Protein AF-A0A846Q3Y4-F1 (afdb_monomer_lite)

Sequence (58 aa):
MIVAHPDETVHEALDRLYERDIGRLPVVDREDPNRLIGIISRSDIIRAFEIGKERPVE

pLDDT: mean 92.52, std 7.18, range [64.62, 98.12]

Foldseek 3Di:
DDAAEPPDDPVVVVVVCVVVVHFKHFYAYPVDRVHTPGMDGPVNSVVVVVVVVPDDDD

Radius of gyration: 12.62 Å; chains: 1; bounding box: 30×31×30 Å

Secondary structure (DSSP, 8-state):
---B-TTS-HHHHHHHHHHTT-SEEEEE-SS-TT-EEEEEEHHHHHHHHHHHHHS---

Structure (mmCIF, N/CA/C/O backbone):
data_AF-A0A846Q3Y4-F1
#
_entry.id   AF-A0A846Q3Y4-F1
#
loop_
_atom_site.group_PDB
_atom_site.id
_atom_site.type_symbol
_atom_site.label_atom_id
_atom_site.label_alt_id
_atom_site.label_comp_id
_atom_site.label_asym_id
_atom_site.label_entity_id
_atom_site.label_seq_id
_atom_site.pdbx_PDB_ins_code
_atom_site.Cartn_x
_atom_site.Cartn_y
_atom_site.Cartn_z
_atom_site.occupancy
_atom_site.B_iso_or_equiv
_atom_site.auth_seq_id
_atom_site.auth_comp_id
_atom_site.auth_asym_id
_atom_site.auth_atom_id
_atom_site.pdbx_PDB_model_num
ATOM 1 N N . MET A 1 1 ? -8.138 8.917 7.576 1.00 72.69 1 MET A N 1
ATOM 2 C CA . MET A 1 1 ? -7.011 7.961 7.589 1.00 72.69 1 MET A CA 1
ATOM 3 C C . MET A 1 1 ? -7.188 7.047 6.393 1.00 72.69 1 MET A C 1
ATOM 5 O O . MET A 1 1 ? -8.310 6.611 6.184 1.00 72.69 1 MET A O 1
ATOM 9 N N . ILE A 1 2 ? -6.148 6.833 5.588 1.00 91.88 2 ILE A N 1
ATOM 10 C CA . ILE A 1 2 ? -6.203 5.919 4.440 1.00 91.88 2 ILE A CA 1
ATOM 11 C C . ILE A 1 2 ? -5.357 4.686 4.745 1.00 91.88 2 ILE A C 1
ATOM 13 O O . ILE A 1 2 ? -4.319 4.799 5.397 1.00 91.88 2 ILE A O 1
ATOM 17 N N . VAL A 1 3 ? -5.843 3.525 4.325 1.00 95.88 3 VAL A N 1
ATOM 18 C CA . VAL A 1 3 ? -5.245 2.211 4.582 1.00 95.88 3 VAL A CA 1
ATOM 19 C C . VAL A 1 3 ? -5.087 1.477 3.256 1.00 95.88 3 VAL A C 1
ATOM 21 O O . VAL A 1 3 ? -5.766 1.811 2.285 1.00 95.88 3 VAL A O 1
ATOM 24 N N . ALA A 1 4 ? -4.202 0.495 3.219 1.00 96.56 4 ALA A N 1
ATOM 25 C CA . ALA A 1 4 ? -4.131 -0.509 2.171 1.00 96.56 4 ALA A CA 1
ATOM 26 C C . ALA A 1 4 ? -4.613 -1.864 2.703 1.00 96.56 4 ALA A C 1
ATOM 28 O O . ALA A 1 4 ? -4.729 -2.057 3.917 1.00 96.56 4 ALA A O 1
ATOM 29 N N . HIS A 1 5 ? -4.847 -2.802 1.799 1.00 97.25 5 HIS A N 1
ATOM 30 C CA . HIS A 1 5 ? -5.222 -4.174 2.110 1.00 97.25 5 HIS A CA 1
ATOM 31 C C . HIS A 1 5 ? -4.229 -5.157 1.477 1.00 97.25 5 HIS A C 1
ATOM 33 O O . HIS A 1 5 ? -3.594 -4.820 0.478 1.00 97.25 5 HIS A O 1
ATOM 39 N N . PRO A 1 6 ? -4.033 -6.352 2.065 1.00 96.12 6 PRO A N 1
ATOM 40 C CA . PRO A 1 6 ? -2.999 -7.291 1.620 1.00 96.12 6 PRO A CA 1
ATOM 41 C C . PRO A 1 6 ? -3.250 -7.881 0.225 1.00 96.12 6 PRO A C 1
ATOM 43 O O . PRO A 1 6 ? -2.327 -8.419 -0.379 1.00 96.12 6 PRO A O 1
ATOM 46 N N . ASP A 1 7 ? -4.486 -7.806 -0.264 1.00 95.50 7 ASP A N 1
ATOM 47 C CA . ASP A 1 7 ? -4.922 -8.261 -1.584 1.00 95.50 7 ASP A CA 1
ATOM 48 C C . ASP A 1 7 ? -4.810 -7.181 -2.673 1.00 95.50 7 ASP A C 1
ATOM 50 O O . ASP A 1 7 ? -4.931 -7.492 -3.856 1.00 95.50 7 ASP A O 1
ATOM 54 N N . GLU A 1 8 ? -4.567 -5.924 -2.293 1.00 95.31 8 GLU A N 1
ATOM 55 C CA . GLU A 1 8 ? -4.362 -4.836 -3.248 1.00 95.31 8 GLU A CA 1
ATOM 56 C C . GLU A 1 8 ? -2.990 -4.939 -3.916 1.00 95.31 8 GLU A C 1
ATOM 58 O O . GLU A 1 8 ? -1.978 -5.330 -3.324 1.00 95.31 8 GLU A O 1
ATOM 63 N N . THR A 1 9 ? -2.938 -4.515 -5.171 1.00 95.19 9 THR A N 1
ATOM 64 C CA . THR A 1 9 ? -1.689 -4.418 -5.909 1.00 95.19 9 THR A CA 1
ATOM 65 C C . THR A 1 9 ? -0.816 -3.290 -5.363 1.00 95.19 9 THR A C 1
ATOM 67 O O . THR A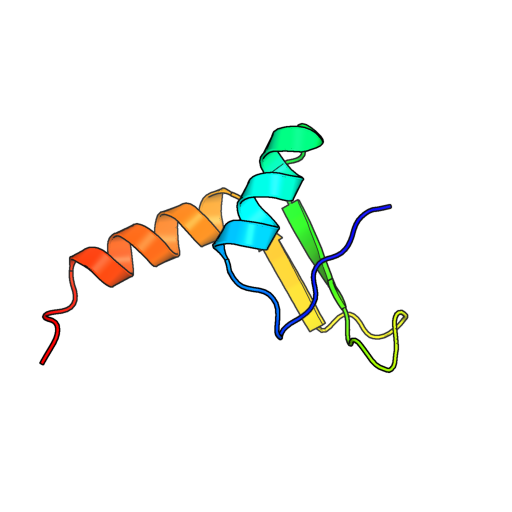 1 9 ? -1.274 -2.258 -4.863 1.00 95.19 9 THR A O 1
ATOM 70 N N . VAL A 1 10 ? 0.495 -3.442 -5.546 1.00 93.88 10 VAL A N 1
ATOM 71 C CA . VAL A 1 10 ? 1.466 -2.388 -5.223 1.00 93.88 10 VAL A CA 1
ATOM 72 C C . VAL A 1 10 ? 1.179 -1.094 -6.000 1.00 93.88 10 VAL A C 1
ATOM 74 O O . VAL A 1 10 ? 1.424 -0.007 -5.481 1.00 93.88 10 VAL A O 1
ATOM 77 N N . HIS A 1 11 ? 0.633 -1.197 -7.216 1.00 93.88 11 HIS A N 1
ATOM 78 C CA . HIS A 1 11 ? 0.267 -0.043 -8.037 1.00 93.88 11 HIS A CA 1
ATOM 79 C C . HIS A 1 11 ? -0.869 0.773 -7.404 1.00 93.88 11 HIS A C 1
ATOM 81 O O . HIS A 1 11 ? -0.711 1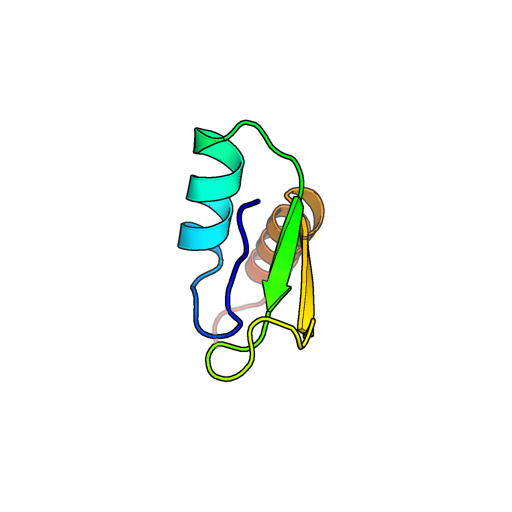.974 -7.214 1.00 93.88 11 HIS A O 1
ATOM 87 N N . GLU A 1 12 ? -1.945 0.122 -6.953 1.00 95.69 12 GLU A N 1
ATOM 88 C CA . GLU A 1 12 ? -3.062 0.790 -6.262 1.00 95.69 12 GLU A CA 1
ATOM 89 C C . GLU A 1 12 ? -2.622 1.452 -4.944 1.00 95.69 12 GLU A C 1
ATOM 91 O O . GLU A 1 12 ? -3.109 2.519 -4.553 1.00 95.69 12 GLU A O 1
ATOM 96 N N . ALA A 1 13 ? -1.678 0.839 -4.224 1.00 95.06 13 ALA A N 1
ATOM 97 C CA . ALA A 1 13 ? -1.066 1.465 -3.055 1.00 95.06 13 ALA A CA 1
ATOM 98 C C . ALA A 1 13 ? -0.240 2.707 -3.435 1.00 95.06 13 ALA A C 1
ATOM 100 O O . ALA A 1 13 ? -0.333 3.729 -2.752 1.00 95.06 13 ALA A O 1
ATOM 101 N N . LEU A 1 14 ? 0.536 2.641 -4.522 1.00 94.25 14 LEU A N 1
ATOM 102 C CA . LEU A 1 14 ? 1.358 3.749 -5.007 1.00 94.25 14 LEU A CA 1
ATOM 103 C C . LEU A 1 14 ? 0.518 4.945 -5.468 1.00 94.25 14 LEU A C 1
ATOM 105 O O . LEU A 1 14 ? 0.835 6.076 -5.094 1.00 94.25 14 LEU A O 1
ATOM 109 N N . ASP A 1 15 ? -0.564 4.703 -6.204 1.00 94.88 15 ASP A N 1
ATOM 110 C CA . ASP A 1 15 ? -1.459 5.760 -6.682 1.00 94.88 15 ASP A CA 1
ATOM 111 C C . ASP A 1 15 ? -2.057 6.537 -5.507 1.00 94.88 15 ASP A C 1
ATOM 113 O O . ASP A 1 15 ? -1.995 7.765 -5.468 1.00 94.88 15 ASP A O 1
ATOM 117 N N . ARG A 1 16 ? -2.515 5.843 -4.459 1.00 94.75 16 ARG A N 1
ATOM 118 C CA . ARG A 1 16 ? -3.035 6.505 -3.250 1.00 94.75 16 ARG A CA 1
ATOM 119 C C . ARG A 1 16 ? -1.965 7.272 -2.475 1.00 94.75 16 ARG A C 1
ATOM 121 O O . ARG A 1 16 ? -2.264 8.341 -1.941 1.00 94.75 16 ARG A O 1
ATOM 128 N N . LEU A 1 17 ? -0.734 6.753 -2.392 1.00 94.31 17 LEU A N 1
ATOM 129 C CA . LEU A 1 17 ? 0.397 7.483 -1.798 1.00 94.31 17 LEU A CA 1
ATOM 130 C C . LEU A 1 17 ? 0.654 8.801 -2.551 1.00 94.31 17 LEU A C 1
ATOM 132 O O . LEU A 1 17 ? 0.948 9.815 -1.916 1.00 94.31 17 LEU A O 1
ATOM 136 N N . TYR A 1 18 ? 0.533 8.787 -3.882 1.00 94.00 18 TYR A N 1
ATOM 137 C CA . TYR A 1 18 ? 0.726 9.952 -4.745 1.00 94.00 18 TYR A CA 1
ATOM 138 C C . TYR A 1 18 ? -0.431 10.955 -4.644 1.00 94.00 18 TYR A C 1
ATOM 140 O O . TYR A 1 18 ? -0.210 12.114 -4.306 1.00 94.00 18 TYR A O 1
ATOM 148 N N . GLU A 1 19 ? -1.672 10.508 -4.847 1.00 95.44 19 GLU A N 1
ATOM 149 C CA . GLU A 1 19 ? -2.876 11.354 -4.830 1.00 95.44 19 GLU A CA 1
ATOM 150 C C . GLU A 1 19 ? -3.109 12.082 -3.503 1.00 95.44 19 GLU A C 1
ATOM 152 O O . GLU A 1 19 ? -3.831 13.081 -3.443 1.00 95.44 19 GLU A O 1
ATOM 157 N N . ARG A 1 20 ? -2.577 11.536 -2.409 1.00 94.19 20 ARG A N 1
ATOM 158 C CA . ARG A 1 20 ? -2.757 12.071 -1.056 1.00 94.19 20 ARG A CA 1
ATOM 159 C C . ARG A 1 20 ? -1.496 12.726 -0.505 1.00 94.19 20 ARG A C 1
ATOM 161 O O . ARG A 1 20 ? -1.534 13.187 0.629 1.00 94.19 20 ARG A O 1
ATOM 168 N N . ASP A 1 21 ? -0.422 12.764 -1.295 1.00 94.75 21 ASP A N 1
ATOM 169 C CA . ASP A 1 21 ? 0.904 13.258 -0.920 1.00 94.75 21 ASP A CA 1
ATOM 170 C C . ASP A 1 21 ? 1.389 12.729 0.443 1.00 94.75 21 ASP A C 1
ATOM 172 O O . ASP A 1 21 ? 1.823 13.462 1.332 1.00 94.75 21 ASP A O 1
ATOM 176 N N . ILE A 1 22 ? 1.305 11.409 0.631 1.00 94.56 22 ILE A N 1
ATOM 177 C CA . ILE A 1 22 ? 1.772 10.754 1.855 1.00 94.56 22 ILE A CA 1
ATOM 178 C C . ILE A 1 22 ? 2.831 9.693 1.567 1.00 94.56 22 ILE A C 1
ATOM 180 O O . ILE A 1 22 ? 2.872 9.071 0.510 1.00 94.56 22 ILE A O 1
ATOM 184 N N . GLY A 1 23 ? 3.724 9.478 2.534 1.00 95.00 23 GLY A N 1
ATOM 185 C CA . GLY A 1 23 ? 4.877 8.591 2.358 1.00 95.00 23 GLY A CA 1
ATOM 186 C C . GLY A 1 23 ? 4.651 7.120 2.699 1.00 95.00 23 GLY A C 1
ATOM 187 O O . GLY A 1 23 ? 5.500 6.298 2.352 1.00 95.00 23 GLY A O 1
ATOM 188 N N . ARG A 1 24 ? 3.565 6.788 3.408 1.00 96.44 24 ARG A N 1
ATOM 189 C CA . ARG A 1 24 ? 3.308 5.440 3.932 1.00 96.44 24 ARG A CA 1
ATOM 190 C C . ARG A 1 24 ? 1.820 5.155 4.116 1.00 96.44 24 ARG A C 1
ATOM 192 O O . ARG A 1 24 ? 1.063 6.068 4.438 1.00 96.44 24 ARG A O 1
ATOM 199 N N . LEU A 1 25 ? 1.447 3.887 3.987 1.00 96.56 25 LEU A N 1
ATOM 200 C CA . LEU A 1 25 ? 0.111 3.357 4.231 1.00 96.56 25 LEU A CA 1
ATOM 201 C C . LEU A 1 25 ? 0.186 2.202 5.239 1.00 96.56 25 LEU A C 1
ATOM 203 O O . LEU A 1 25 ? 0.985 1.285 5.040 1.00 96.56 25 LEU A O 1
ATOM 207 N N . PRO A 1 26 ? -0.628 2.205 6.307 1.00 97.12 26 PRO A N 1
ATOM 208 C CA . PRO A 1 26 ? -0.878 0.989 7.070 1.00 97.12 26 PRO A CA 1
ATOM 209 C C . PRO A 1 26 ? -1.647 -0.014 6.202 1.00 97.12 26 PRO A C 1
ATOM 211 O O . PRO A 1 26 ? -2.601 0.357 5.521 1.00 97.12 26 PRO A O 1
ATOM 214 N N . VAL A 1 27 ? -1.232 -1.276 6.241 1.00 97.75 27 VAL A N 1
ATOM 215 C CA . VAL A 1 27 ? -1.923 -2.402 5.608 1.00 97.75 27 VAL A CA 1
ATOM 216 C C . VAL A 1 27 ? -2.750 -3.093 6.683 1.00 97.75 27 VAL A C 1
ATOM 218 O O . VAL A 1 27 ? -2.183 -3.571 7.667 1.00 97.75 27 VAL A O 1
ATOM 221 N N . VAL A 1 28 ? -4.068 -3.135 6.522 1.00 98.12 28 VAL A N 1
ATOM 222 C CA . VAL A 1 28 ? -4.995 -3.753 7.483 1.00 98.12 28 VAL A CA 1
ATOM 223 C C . VAL A 1 28 ? -5.746 -4.910 6.845 1.00 98.12 28 VAL A C 1
ATOM 225 O O . VAL A 1 28 ? -5.911 -4.960 5.623 1.00 98.12 28 VAL A O 1
ATOM 228 N N . ASP A 1 29 ? -6.196 -5.838 7.681 1.00 97.81 29 ASP A N 1
ATOM 229 C CA . ASP A 1 29 ? -7.043 -6.944 7.251 1.00 97.81 29 ASP A CA 1
ATOM 230 C C . ASP A 1 29 ? -8.348 -6.405 6.634 1.00 97.81 29 ASP A C 1
ATOM 232 O O . ASP A 1 29 ? -8.868 -5.361 7.042 1.00 97.81 29 ASP A O 1
ATOM 236 N N . ARG A 1 30 ? -8.855 -7.091 5.605 1.00 95.44 30 ARG A N 1
ATOM 237 C CA . ARG A 1 30 ? -10.095 -6.701 4.924 1.00 95.44 30 ARG A CA 1
ATOM 238 C C . ARG A 1 30 ? -11.314 -6.991 5.795 1.00 95.44 30 ARG A C 1
ATOM 240 O O . ARG A 1 30 ? -12.270 -6.220 5.777 1.00 95.44 30 ARG A O 1
ATOM 247 N N . GLU A 1 31 ? -11.274 -8.099 6.532 1.00 97.00 31 GLU A N 1
ATOM 248 C CA . GLU A 1 31 ? -12.372 -8.575 7.373 1.00 97.00 31 GLU A CA 1
ATOM 249 C C . GLU A 1 31 ? -12.328 -7.946 8.772 1.00 97.00 31 GLU A C 1
ATOM 251 O O . GLU A 1 31 ? -13.375 -7.751 9.389 1.00 97.00 31 GLU A O 1
ATOM 256 N N . ASP A 1 32 ? -11.138 -7.561 9.249 1.00 96.56 32 ASP A N 1
ATOM 257 C CA . ASP A 1 32 ? -10.949 -6.849 10.519 1.00 96.56 32 ASP A CA 1
ATOM 258 C C . ASP A 1 32 ? -10.072 -5.587 10.364 1.00 96.56 32 ASP A C 1
ATOM 260 O O . ASP A 1 32 ? -8.847 -5.646 10.501 1.00 96.56 32 ASP A O 1
ATOM 264 N N . PRO A 1 33 ? -10.676 -4.399 10.165 1.00 93.06 33 PRO A N 1
ATOM 265 C CA . PRO A 1 33 ? -9.937 -3.144 10.010 1.00 93.06 33 PRO A CA 1
ATOM 266 C C . PRO A 1 33 ? -9.085 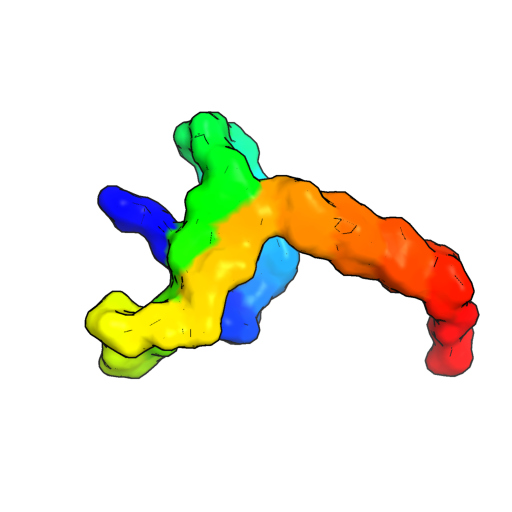-2.731 11.222 1.00 93.06 33 PRO A C 1
ATOM 268 O O . PRO A 1 33 ? -8.222 -1.862 11.082 1.00 93.06 33 PRO A O 1
ATOM 271 N N . ASN A 1 34 ? -9.312 -3.309 12.410 1.00 95.81 34 ASN A N 1
ATOM 272 C CA . ASN A 1 34 ? -8.486 -3.041 13.594 1.00 95.81 34 ASN A CA 1
ATOM 273 C C . ASN A 1 34 ? -7.214 -3.893 13.619 1.00 95.81 34 ASN A C 1
ATOM 275 O O . ASN A 1 34 ? -6.280 -3.606 14.376 1.00 95.81 34 ASN A O 1
ATOM 279 N N . ARG A 1 35 ? -7.155 -4.934 12.788 1.00 97.94 35 ARG A N 1
ATOM 280 C CA . ARG A 1 35 ? -6.000 -5.806 12.666 1.00 97.94 35 ARG A CA 1
ATOM 281 C C . ARG A 1 35 ? -5.004 -5.222 11.670 1.00 97.94 35 ARG A C 1
ATOM 283 O O . ARG A 1 35 ? -5.136 -5.360 10.455 1.00 97.94 35 ARG A O 1
ATOM 290 N N . LEU A 1 36 ? -3.959 -4.598 12.206 1.00 97.88 36 LEU A N 1
ATOM 291 C CA . LEU A 1 36 ? -2.802 -4.168 11.425 1.00 97.88 36 LEU A CA 1
ATOM 292 C C . LEU A 1 36 ? -2.004 -5.390 10.951 1.00 97.88 36 LEU A C 1
ATOM 294 O O . LEU A 1 36 ? -1.513 -6.171 11.763 1.00 97.88 36 LEU A O 1
ATOM 298 N N . ILE A 1 37 ? -1.842 -5.519 9.638 1.00 97.88 37 ILE A N 1
ATOM 299 C CA . ILE A 1 37 ? -1.016 -6.551 9.003 1.00 97.88 37 ILE A CA 1
ATOM 300 C C . ILE A 1 37 ? 0.414 -6.044 8.805 1.00 97.88 37 ILE A C 1
ATOM 302 O O . ILE A 1 37 ? 1.372 -6.786 9.011 1.00 97.88 37 ILE A O 1
ATOM 306 N N . GLY A 1 38 ? 0.579 -4.771 8.434 1.00 97.25 38 GLY A N 1
ATOM 307 C CA . GLY A 1 38 ? 1.897 -4.187 8.196 1.00 97.25 38 GLY A CA 1
ATOM 308 C C . GLY A 1 38 ? 1.853 -2.727 7.759 1.00 97.25 38 GLY A C 1
ATOM 309 O O . GLY A 1 38 ? 0.855 -2.034 7.939 1.00 97.25 38 GLY A O 1
ATOM 310 N N . ILE A 1 39 ? 2.957 -2.246 7.189 1.00 97.00 39 ILE A N 1
ATOM 311 C CA . ILE A 1 39 ? 3.090 -0.894 6.634 1.00 97.00 39 ILE A CA 1
ATOM 312 C C . ILE A 1 39 ? 3.807 -1.007 5.291 1.00 97.00 39 ILE A C 1
ATOM 314 O O . ILE A 1 39 ? 4.789 -1.737 5.184 1.00 97.00 39 ILE A O 1
ATOM 318 N N . ILE A 1 40 ? 3.342 -0.255 4.297 1.00 96.25 40 ILE A N 1
ATOM 319 C CA . ILE A 1 40 ? 4.024 -0.078 3.014 1.00 96.25 40 ILE A CA 1
ATOM 320 C C . ILE A 1 40 ? 4.381 1.396 2.818 1.00 96.25 40 ILE A C 1
ATOM 322 O O . ILE A 1 40 ? 3.568 2.287 3.073 1.00 96.25 40 ILE A O 1
ATOM 326 N N . SER A 1 41 ? 5.607 1.676 2.387 1.00 96.25 41 SER A N 1
ATOM 327 C CA . SER A 1 41 ? 6.088 3.024 2.077 1.00 96.25 41 SER A CA 1
ATOM 328 C C . SER A 1 41 ? 6.588 3.144 0.639 1.00 96.25 41 SER A C 1
ATOM 330 O O . SER A 1 41 ? 6.877 2.147 -0.022 1.00 96.25 41 SER A O 1
ATOM 332 N N . ARG A 1 42 ? 6.758 4.384 0.158 1.00 94.31 42 ARG A N 1
ATOM 333 C CA . ARG A 1 42 ? 7.362 4.648 -1.165 1.00 94.31 42 ARG A CA 1
ATOM 334 C C . ARG A 1 42 ? 8.732 3.975 -1.319 1.00 94.31 42 ARG A C 1
ATOM 336 O O . ARG A 1 42 ? 9.036 3.439 -2.379 1.00 94.31 42 ARG A O 1
ATOM 343 N N . SER A 1 43 ? 9.537 3.972 -0.257 1.00 94.44 43 SER A N 1
ATOM 344 C CA . SER A 1 43 ? 10.861 3.343 -0.252 1.00 94.44 43 SER A CA 1
ATOM 345 C 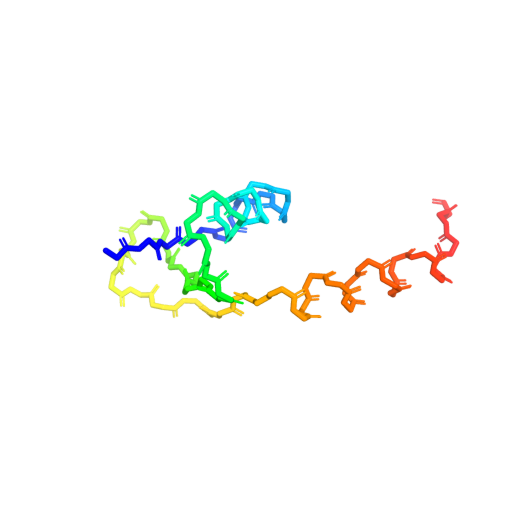C . SER A 1 43 ? 10.788 1.821 -0.370 1.00 94.44 43 SER A C 1
ATOM 347 O O . SER A 1 43 ? 11.611 1.241 -1.076 1.00 94.44 43 SER A O 1
ATOM 349 N N . ASP A 1 44 ? 9.797 1.181 0.259 1.00 93.88 44 ASP A N 1
ATOM 350 C CA . ASP A 1 44 ? 9.592 -0.270 0.147 1.00 93.88 44 ASP A CA 1
ATOM 351 C C . ASP A 1 44 ? 9.219 -0.660 -1.285 1.00 93.88 44 ASP A C 1
ATOM 353 O O . ASP A 1 44 ? 9.765 -1.617 -1.829 1.00 93.88 44 ASP A O 1
ATOM 357 N N . ILE A 1 45 ? 8.346 0.132 -1.916 1.00 93.00 45 ILE A N 1
ATOM 358 C CA . ILE A 1 45 ? 7.910 -0.072 -3.301 1.00 93.00 45 ILE A CA 1
ATOM 359 C C . ILE A 1 45 ? 9.095 0.057 -4.263 1.00 93.00 45 ILE A C 1
ATOM 361 O O . ILE A 1 45 ? 9.337 -0.848 -5.056 1.00 93.00 45 ILE A O 1
ATOM 365 N N . ILE A 1 46 ? 9.877 1.138 -4.160 1.00 92.31 46 ILE A N 1
ATOM 366 C CA . ILE A 1 46 ? 11.074 1.339 -4.994 1.00 92.31 46 ILE A CA 1
ATOM 367 C C . ILE A 1 46 ? 12.050 0.172 -4.814 1.00 92.31 46 ILE A C 1
ATOM 369 O O . ILE A 1 46 ? 12.530 -0.391 -5.795 1.00 92.31 46 ILE A O 1
ATOM 373 N N . ARG A 1 47 ? 12.301 -0.243 -3.567 1.00 93.44 47 ARG A N 1
ATOM 374 C CA . ARG A 1 47 ? 13.185 -1.375 -3.276 1.00 93.44 47 ARG A CA 1
ATOM 375 C C . ARG A 1 47 ? 12.681 -2.676 -3.905 1.00 93.44 47 ARG A C 1
ATOM 377 O O . ARG A 1 47 ? 13.485 -3.428 -4.446 1.00 93.44 47 ARG A O 1
ATOM 384 N N . ALA A 1 48 ? 11.377 -2.941 -3.847 1.00 90.88 48 ALA A N 1
ATOM 385 C CA . ALA A 1 48 ? 10.777 -4.127 -4.453 1.00 90.88 48 ALA A CA 1
ATOM 386 C C . ALA A 1 48 ? 10.921 -4.128 -5.984 1.00 90.88 48 ALA A C 1
ATOM 388 O O . ALA A 1 48 ? 11.239 -5.167 -6.560 1.00 90.88 48 ALA A O 1
ATOM 389 N N . PHE A 1 49 ? 10.753 -2.971 -6.635 1.00 89.69 49 PHE A N 1
ATOM 390 C CA . PHE A 1 49 ? 10.966 -2.829 -8.078 1.00 89.69 49 PHE A CA 1
ATOM 391 C C . PHE A 1 49 ? 12.413 -3.103 -8.495 1.00 89.69 49 PHE A C 1
ATOM 393 O O . PHE A 1 49 ? 12.631 -3.805 -9.480 1.00 89.69 49 PHE A O 1
ATOM 400 N N . GLU A 1 50 ? 13.395 -2.589 -7.753 1.00 90.81 50 GLU A N 1
ATOM 401 C CA . GLU A 1 50 ? 14.809 -2.840 -8.059 1.00 90.81 50 GLU A CA 1
ATOM 402 C C . GLU A 1 50 ? 15.167 -4.323 -7.893 1.00 90.81 50 GLU A C 1
ATOM 404 O O . GLU A 1 50 ? 15.764 -4.911 -8.790 1.00 90.81 50 GLU A O 1
ATOM 409 N N . ILE A 1 51 ? 14.685 -4.974 -6.827 1.00 90.88 51 ILE A N 1
ATOM 410 C CA . ILE A 1 51 ? 14.841 -6.429 -6.653 1.00 90.88 51 ILE A CA 1
ATOM 411 C C . ILE A 1 51 ? 14.177 -7.195 -7.807 1.00 90.88 51 ILE A C 1
ATOM 413 O O . ILE A 1 51 ? 14.721 -8.186 -8.285 1.00 90.88 51 ILE A O 1
ATOM 417 N N . GLY A 1 52 ? 12.997 -6.760 -8.255 1.00 87.19 52 GLY A N 1
ATOM 418 C CA . GLY A 1 52 ? 12.268 -7.395 -9.353 1.00 87.19 52 GLY A CA 1
ATOM 419 C C . GLY A 1 52 ? 13.004 -7.325 -10.694 1.00 87.19 52 GLY A C 1
ATOM 420 O O . GLY A 1 52 ? 12.987 -8.303 -11.433 1.00 87.19 52 GLY A O 1
ATOM 421 N N . LYS A 1 53 ? 13.687 -6.211 -10.992 1.00 83.81 53 LYS A N 1
ATOM 422 C CA . LYS A 1 53 ? 14.487 -6.054 -12.223 1.00 83.81 53 LYS A CA 1
ATOM 423 C C . LYS A 1 53 ? 15.678 -7.006 -12.293 1.00 83.81 53 LYS A C 1
ATOM 425 O O . LYS A 1 53 ? 16.049 -7.434 -13.380 1.00 83.81 53 LYS A O 1
ATOM 430 N N . GLU A 1 54 ? 16.299 -7.295 -11.154 1.00 81.50 54 GLU A N 1
ATOM 431 C CA . GLU A 1 54 ? 17.498 -8.137 -11.084 1.00 81.50 54 GLU A CA 1
ATOM 432 C C . GLU A 1 54 ? 17.185 -9.636 -11.177 1.00 81.50 54 GLU A C 1
ATOM 434 O O . GLU A 1 54 ? 18.097 -10.447 -11.344 1.00 81.50 54 GLU A O 1
ATOM 439 N N . ARG A 1 55 ? 15.908 -10.030 -11.084 1.00 79.69 55 ARG A N 1
ATOM 440 C CA . ARG A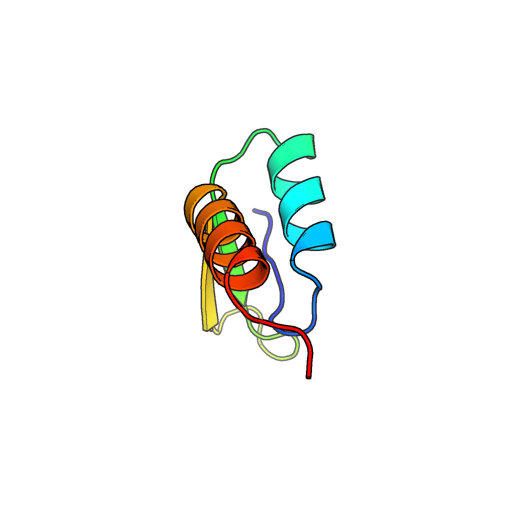 1 55 ? 15.495 -11.432 -11.178 1.00 79.69 55 ARG A CA 1
ATOM 441 C C . ARG A 1 55 ? 15.146 -11.775 -12.628 1.00 79.69 55 ARG A C 1
ATOM 443 O O . ARG A 1 55 ? 14.205 -11.192 -13.166 1.00 79.69 55 ARG A O 1
ATOM 450 N N . PRO A 1 56 ? 15.855 -12.728 -13.263 1.00 69.69 56 PRO A N 1
ATOM 451 C CA . PRO A 1 56 ? 15.426 -13.278 -14.541 1.00 69.69 56 PRO A CA 1
ATOM 452 C C . PRO A 1 56 ? 14.008 -13.830 -14.396 1.00 69.69 56 PRO A C 1
ATOM 454 O O . PRO A 1 56 ? 13.715 -14.539 -13.432 1.00 69.69 56 PRO A O 1
ATOM 457 N N . VAL A 1 57 ? 13.131 -13.485 -15.337 1.00 73.06 57 VAL A N 1
ATOM 458 C CA . VAL A 1 57 ? 11.832 -14.144 -15.463 1.00 73.06 57 VAL A CA 1
ATOM 459 C C . VAL A 1 57 ? 12.111 -15.474 -16.162 1.00 73.06 57 VAL A C 1
ATOM 461 O O . VAL A 1 57 ? 12.377 -15.479 -17.363 1.00 73.06 57 VAL A O 1
ATOM 464 N N . GLU A 1 58 ?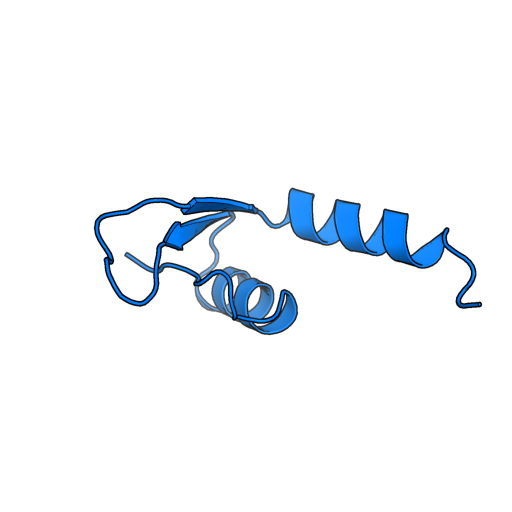 12.183 -16.559 -15.391 1.00 64.62 58 GLU A N 1
ATOM 465 C CA . GLU A 1 58 ? 12.181 -17.932 -15.923 1.00 64.62 58 GLU A CA 1
ATOM 466 C C . GLU A 1 58 ? 10.788 -18.323 -16.432 1.00 64.62 58 GLU A C 1
ATOM 468 O O . GLU A 1 58 ? 9.788 -17.968 -15.762 1.00 64.62 58 GLU A O 1
#